Protein AF-A0A655JD39-F1 (afdb_monomer)

Foldseek 3Di:
DAFLVRCCCVVVNPPDPDDSVVVVVVLVVVLVVCDPVCNVQWDADPPGGIDGDDDPPDPDPPPPPPPPPDDDDDDDDDDDDDDPDPDD

Structure (mmCIF, N/CA/C/O backbone):
data_AF-A0A655JD39-F1
#
_entry.id   AF-A0A655JD39-F1
#
loop_
_atom_site.group_PDB
_atom_site.id
_atom_site.type_symbol
_atom_site.label_atom_id
_atom_site.label_alt_id
_atom_site.label_comp_id
_atom_site.label_asym_id
_atom_site.label_entity_id
_atom_site.label_seq_id
_atom_site.pdbx_PDB_ins_code
_atom_site.Cartn_x
_atom_site.Cartn_y
_atom_site.Cartn_z
_atom_site.occupancy
_atom_site.B_iso_or_equiv
_atom_site.auth_seq_id
_atom_site.a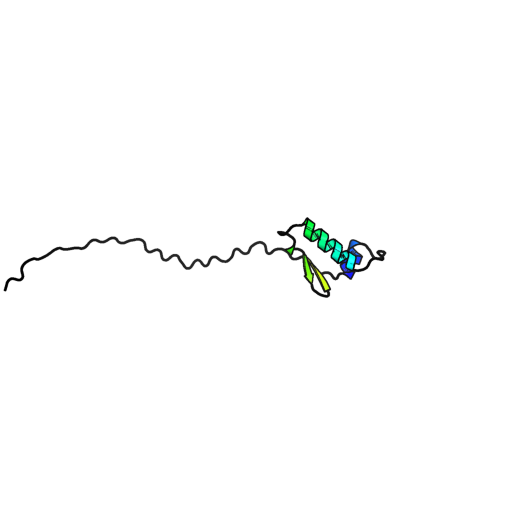uth_comp_id
_atom_site.auth_asym_id
_atom_site.auth_atom_id
_atom_site.pdbx_PDB_model_num
ATOM 1 N N . MET A 1 1 ? -8.476 -6.039 -4.848 1.00 81.38 1 MET A N 1
ATOM 2 C CA . MET A 1 1 ? -7.243 -6.559 -4.208 1.00 81.38 1 MET A CA 1
ATOM 3 C C . MET A 1 1 ? -6.090 -6.041 -5.048 1.00 81.38 1 MET A C 1
ATOM 5 O O . MET A 1 1 ? -6.250 -6.065 -6.260 1.00 81.38 1 MET A O 1
ATOM 9 N N . PHE A 1 2 ? -4.998 -5.556 -4.459 1.00 91.69 2 PHE A N 1
ATOM 10 C CA . PHE A 1 2 ? -3.886 -4.961 -5.208 1.00 91.69 2 PHE A CA 1
ATOM 11 C C . PHE A 1 2 ? -2.570 -5.670 -4.891 1.00 91.69 2 PHE A C 1
ATOM 13 O O . PHE A 1 2 ? -2.257 -5.933 -3.724 1.00 91.69 2 PHE A O 1
ATOM 20 N N . THR A 1 3 ? -1.796 -5.986 -5.929 1.00 93.31 3 THR A N 1
ATOM 21 C CA . THR A 1 3 ? -0.452 -6.554 -5.752 1.00 93.31 3 THR A CA 1
ATOM 22 C C . THR A 1 3 ? 0.540 -5.473 -5.337 1.00 93.31 3 THR A C 1
ATOM 24 O O . THR A 1 3 ? 0.322 -4.284 -5.571 1.00 93.31 3 THR A O 1
ATOM 27 N N . ARG A 1 4 ? 1.664 -5.872 -4.732 1.00 92.69 4 ARG A N 1
ATOM 28 C CA . ARG A 1 4 ? 2.699 -4.897 -4.353 1.00 92.69 4 ARG A CA 1
ATOM 29 C C . ARG A 1 4 ? 3.282 -4.157 -5.561 1.00 92.69 4 ARG A C 1
ATOM 31 O O . ARG A 1 4 ? 3.533 -2.968 -5.454 1.00 92.69 4 ARG A O 1
ATOM 38 N N . ALA A 1 5 ? 3.471 -4.847 -6.6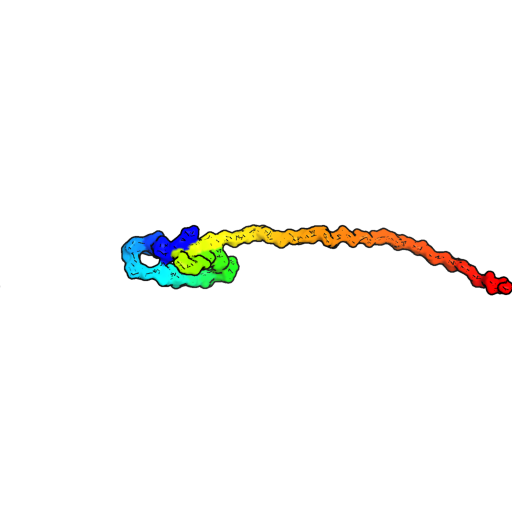87 1.00 90.69 5 ALA A N 1
ATOM 39 C CA . ALA A 1 5 ? 3.970 -4.238 -7.919 1.00 90.69 5 ALA A CA 1
ATOM 40 C C . ALA A 1 5 ? 2.976 -3.208 -8.476 1.00 90.69 5 ALA A C 1
ATOM 42 O O . ALA A 1 5 ? 3.367 -2.089 -8.778 1.00 90.69 5 ALA A O 1
ATOM 43 N N . GLN A 1 6 ? 1.679 -3.537 -8.512 1.00 91.81 6 GLN A N 1
ATOM 44 C CA . GLN A 1 6 ? 0.644 -2.581 -8.925 1.00 91.81 6 GLN A CA 1
ATOM 45 C C . GLN A 1 6 ? 0.607 -1.352 -8.016 1.00 91.81 6 GLN A C 1
ATOM 47 O O . GLN A 1 6 ? 0.600 -0.236 -8.511 1.00 91.81 6 GLN A O 1
ATOM 52 N N . LEU A 1 7 ? 0.635 -1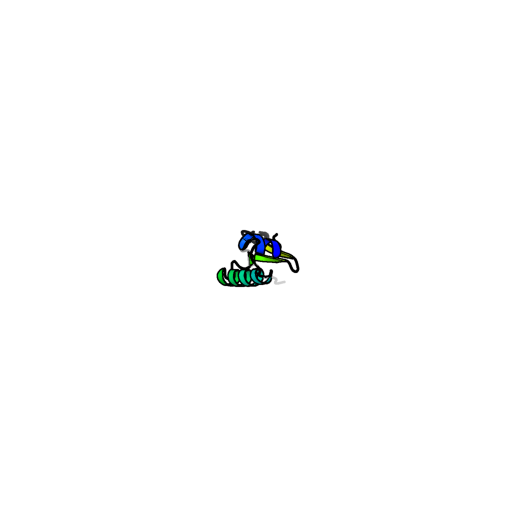.539 -6.693 1.00 91.75 7 LEU A N 1
ATOM 53 C CA . LEU A 1 7 ? 0.643 -0.410 -5.755 1.00 91.75 7 LEU A CA 1
ATOM 54 C C . LEU A 1 7 ? 1.888 0.462 -5.905 1.00 91.75 7 LEU A C 1
ATOM 56 O O . LEU A 1 7 ? 1.801 1.674 -5.757 1.00 91.75 7 LEU A O 1
ATOM 60 N N . LEU A 1 8 ? 3.037 -0.148 -6.190 1.00 91.75 8 LEU A N 1
ATOM 61 C CA . LEU A 1 8 ? 4.264 0.585 -6.452 1.00 91.75 8 LEU A CA 1
ATOM 62 C C . LEU A 1 8 ? 4.109 1.473 -7.695 1.00 91.75 8 LEU A C 1
ATOM 64 O O . LEU A 1 8 ? 4.351 2.673 -7.610 1.00 91.75 8 LEU A O 1
ATOM 68 N N . HIS A 1 9 ? 3.645 0.901 -8.808 1.00 91.19 9 HIS A N 1
ATOM 69 C CA . HIS A 1 9 ? 3.484 1.627 -10.068 1.00 91.19 9 HIS A CA 1
ATOM 70 C C . HIS A 1 9 ? 2.388 2.697 -10.017 1.00 91.19 9 HIS A C 1
ATOM 72 O O . HIS A 1 9 ? 2.600 3.795 -10.511 1.00 91.19 9 HIS A O 1
ATOM 78 N N . GLU A 1 10 ? 1.244 2.422 -9.393 1.00 92.06 10 GLU A N 1
ATOM 79 C CA . GLU A 1 10 ? 0.124 3.374 -9.316 1.00 92.06 10 GLU A CA 1
ATOM 80 C C . GLU A 1 10 ? 0.412 4.558 -8.376 1.00 92.06 10 GLU A C 1
ATOM 82 O O . GLU A 1 10 ? -0.057 5.667 -8.614 1.00 92.06 10 GLU A O 1
ATOM 87 N N . VAL A 1 11 ? 1.177 4.345 -7.297 1.00 91.25 11 VAL A N 1
ATOM 88 C CA . VAL A 1 11 ? 1.436 5.390 -6.287 1.00 91.25 11 VAL A CA 1
ATOM 89 C C . VAL A 1 11 ? 2.725 6.164 -6.567 1.00 91.25 11 VAL A C 1
ATOM 91 O O . VAL A 1 11 ? 2.767 7.370 -6.327 1.00 91.25 11 VAL A O 1
ATOM 94 N N . TRP A 1 12 ? 3.776 5.495 -7.050 1.00 92.06 12 TRP A N 1
ATOM 95 C CA . TRP A 1 12 ? 5.073 6.129 -7.330 1.00 92.06 12 TRP A CA 1
ATOM 96 C C . TRP A 1 12 ? 5.371 6.318 -8.819 1.00 92.06 12 TRP A C 1
ATOM 98 O O . TRP A 1 12 ? 6.250 7.110 -9.149 1.00 92.06 12 TRP A O 1
ATOM 108 N N . GLY A 1 13 ? 4.661 5.630 -9.711 1.00 88.19 13 GLY A N 1
ATOM 109 C CA . GLY A 1 13 ? 4.921 5.656 -11.149 1.00 88.19 13 GLY A CA 1
ATOM 110 C C . GLY A 1 13 ? 5.855 4.541 -11.628 1.00 88.19 13 GLY A C 1
ATOM 111 O O . GLY A 1 13 ? 6.426 3.772 -10.851 1.00 88.19 13 GLY A O 1
ATOM 112 N N . TYR A 1 14 ? 6.002 4.447 -12.950 1.00 83.81 14 TYR A N 1
ATOM 113 C CA . TYR A 1 14 ? 6.846 3.444 -13.609 1.00 83.81 14 TYR A CA 1
ATOM 114 C C . TYR A 1 14 ? 8.349 3.755 -13.508 1.00 83.81 14 TYR A C 1
ATOM 116 O O . TYR A 1 14 ? 9.149 2.825 -13.496 1.00 83.81 14 TYR A O 1
ATOM 124 N N . ASP A 1 15 ? 8.728 5.026 -13.353 1.00 84.12 15 ASP A N 1
ATOM 125 C CA . ASP A 1 15 ? 10.125 5.479 -13.229 1.00 84.12 15 ASP A CA 1
ATOM 126 C C . ASP A 1 15 ? 10.727 5.290 -11.824 1.00 84.12 15 ASP A C 1
ATOM 128 O O . ASP A 1 15 ? 11.880 5.644 -11.564 1.00 84.12 15 ASP A O 1
ATOM 132 N N . PHE A 1 16 ? 9.962 4.739 -10.879 1.00 84.31 16 PHE A N 1
ATOM 133 C CA . PHE A 1 16 ? 10.458 4.501 -9.532 1.00 84.31 16 PHE A CA 1
ATOM 134 C C . PHE A 1 16 ? 11.362 3.261 -9.480 1.00 84.31 16 PHE A C 1
ATOM 136 O O . PHE A 1 16 ? 10.898 2.125 -9.507 1.00 84.31 16 PHE A O 1
ATOM 143 N N . PHE A 1 17 ? 12.667 3.482 -9.310 1.00 79.81 17 PHE A N 1
ATOM 144 C CA . PHE A 1 17 ? 13.688 2.425 -9.213 1.00 79.81 17 PHE A CA 1
ATOM 145 C C . PHE A 1 17 ? 13.697 1.638 -7.886 1.00 79.81 17 PHE A C 1
ATOM 147 O O . PHE A 1 17 ? 14.574 0.802 -7.661 1.00 79.81 17 PHE A O 1
ATOM 154 N N . GLY A 1 18 ? 12.765 1.896 -6.967 1.00 82.38 18 GLY A N 1
ATOM 155 C CA . GLY A 1 18 ? 12.694 1.164 -5.702 1.00 82.38 18 GLY A CA 1
ATOM 156 C C . GLY A 1 18 ? 11.941 -0.163 -5.816 1.00 82.38 18 GLY A C 1
ATOM 157 O O . GLY A 1 18 ? 11.128 -0.379 -6.704 1.00 82.38 18 GLY A O 1
ATOM 158 N N . GLY A 1 19 ? 12.199 -1.079 -4.881 1.00 87.75 19 GLY A N 1
ATOM 159 C CA . GLY A 1 19 ? 11.508 -2.369 -4.830 1.00 87.75 19 GLY A CA 1
ATOM 160 C C . GLY A 1 19 ? 10.152 -2.308 -4.121 1.00 87.75 19 GLY A C 1
ATOM 161 O O . GLY A 1 19 ? 9.845 -1.373 -3.379 1.00 87.75 19 GLY A O 1
ATOM 162 N N . THR A 1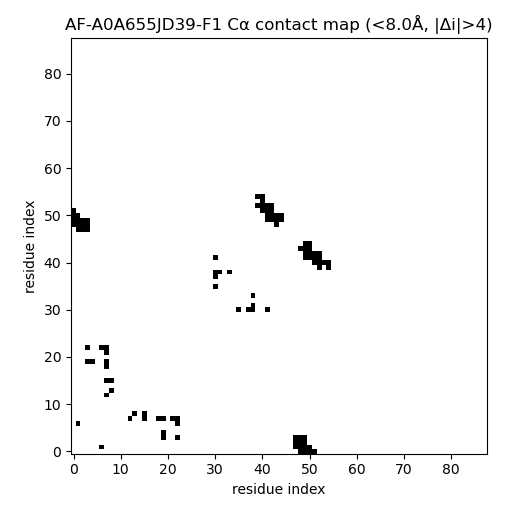 20 ? 9.377 -3.391 -4.229 1.00 88.69 20 THR A N 1
ATOM 163 C CA . THR A 1 20 ? 8.067 -3.540 -3.564 1.00 88.69 20 THR A CA 1
ATOM 164 C C . THR A 1 20 ? 8.114 -3.372 -2.040 1.00 88.69 20 THR A C 1
ATOM 166 O O . THR A 1 20 ? 7.087 -3.075 -1.443 1.00 88.69 20 THR A O 1
ATOM 169 N N . ARG A 1 21 ? 9.297 -3.496 -1.414 1.00 90.06 21 ARG A N 1
ATOM 170 C CA . ARG A 1 21 ? 9.533 -3.226 0.018 1.00 90.06 21 ARG A CA 1
ATOM 171 C C . ARG A 1 21 ? 9.154 -1.803 0.442 1.00 90.06 21 ARG A C 1
ATOM 173 O O . ARG A 1 21 ? 8.755 -1.613 1.589 1.00 90.06 21 ARG A O 1
ATOM 180 N N . THR A 1 22 ? 9.252 -0.818 -0.456 1.00 91.06 22 THR A N 1
ATOM 181 C CA . THR A 1 22 ? 8.779 0.552 -0.188 1.00 91.06 22 THR A CA 1
ATOM 182 C C . THR A 1 22 ? 7.290 0.547 0.144 1.00 91.06 22 THR A C 1
ATOM 184 O O . THR A 1 22 ? 6.875 1.177 1.116 1.00 91.06 22 THR A O 1
ATOM 187 N N . VAL A 1 23 ? 6.492 -0.241 -0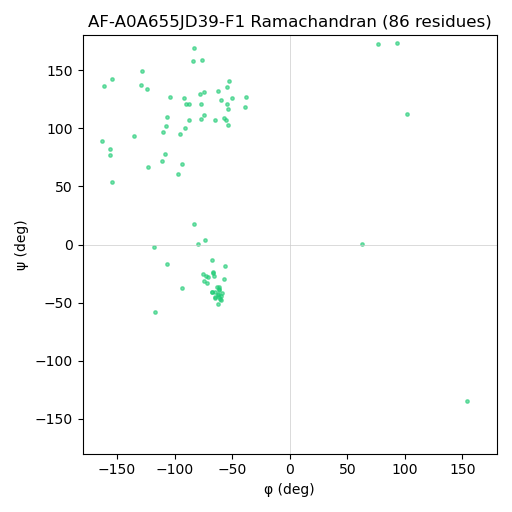.580 1.00 92.25 23 VAL A N 1
ATOM 188 C CA . VAL A 1 23 ? 5.056 -0.367 -0.311 1.00 92.25 23 VAL A CA 1
ATOM 189 C C . VAL A 1 23 ? 4.826 -0.887 1.106 1.00 92.25 23 VAL A C 1
ATOM 191 O O . VAL A 1 23 ? 4.067 -0.274 1.855 1.00 92.25 23 VAL A O 1
ATOM 194 N N . ASP A 1 24 ? 5.522 -1.953 1.520 1.00 90.56 24 ASP A N 1
ATOM 195 C CA . ASP A 1 24 ? 5.350 -2.524 2.862 1.00 90.56 24 ASP A CA 1
ATOM 196 C C . ASP A 1 24 ? 5.709 -1.512 3.978 1.00 90.56 24 ASP A C 1
ATOM 198 O O . ASP A 1 24 ? 4.997 -1.412 4.983 1.00 90.56 24 ASP A O 1
ATOM 202 N N . VAL A 1 25 ? 6.766 -0.706 3.795 1.00 92.56 25 VAL A N 1
ATOM 203 C CA . VAL A 1 25 ? 7.162 0.349 4.753 1.00 92.56 25 VAL A CA 1
ATOM 204 C C . VAL A 1 25 ? 6.096 1.438 4.852 1.00 92.56 25 VAL A C 1
ATOM 206 O O . VAL A 1 25 ? 5.722 1.846 5.956 1.00 92.56 25 VAL A O 1
ATOM 209 N N . HIS A 1 26 ? 5.589 1.907 3.713 1.00 92.50 26 HIS A N 1
ATOM 210 C CA . HIS A 1 26 ? 4.571 2.952 3.680 1.00 92.50 26 HIS A CA 1
ATOM 211 C C . HIS A 1 26 ? 3.239 2.467 4.253 1.00 92.50 26 HIS A C 1
ATOM 213 O O . HIS A 1 26 ? 2.633 3.183 5.050 1.00 92.50 26 HIS A O 1
ATOM 219 N N . VAL A 1 27 ? 2.830 1.233 3.955 1.00 91.62 27 VAL A N 1
ATOM 220 C CA . VAL A 1 27 ? 1.638 0.620 4.556 1.00 91.62 27 VAL A CA 1
ATOM 221 C C . VAL A 1 27 ? 1.791 0.489 6.073 1.00 91.62 27 VAL A C 1
ATOM 223 O O . VAL A 1 27 ? 0.861 0.817 6.810 1.00 91.62 27 VAL A O 1
ATOM 226 N N . ARG A 1 28 ? 2.965 0.079 6.573 1.00 91.19 28 ARG A N 1
ATOM 227 C CA . ARG A 1 28 ? 3.216 0.000 8.023 1.00 91.19 28 ARG A CA 1
ATOM 228 C C . ARG A 1 28 ? 3.110 1.369 8.697 1.00 91.19 28 ARG A C 1
ATOM 230 O O . ARG A 1 28 ? 2.491 1.478 9.754 1.00 91.19 28 ARG A O 1
ATOM 237 N N . ARG A 1 29 ? 3.676 2.414 8.086 1.00 93.25 29 ARG A N 1
ATOM 238 C CA . ARG A 1 29 ? 3.563 3.796 8.585 1.00 93.25 29 ARG A CA 1
ATOM 239 C C . ARG A 1 29 ? 2.121 4.298 8.541 1.00 93.25 29 ARG A C 1
ATOM 241 O O . ARG A 1 29 ? 1.683 4.944 9.485 1.00 93.25 29 ARG A O 1
ATOM 248 N N . LEU A 1 30 ? 1.384 3.982 7.477 1.00 91.38 30 LEU A N 1
ATOM 249 C CA . LEU A 1 30 ? -0.026 4.337 7.342 1.00 91.38 30 LEU A CA 1
ATOM 250 C C . LEU A 1 30 ? -0.866 3.685 8.447 1.00 91.38 30 LEU A C 1
ATOM 252 O O . LEU A 1 30 ? -1.642 4.377 9.094 1.00 91.38 30 LEU A O 1
ATOM 256 N N . ARG A 1 31 ? -0.647 2.395 8.737 1.00 89.38 31 ARG A N 1
ATOM 257 C CA . ARG A 1 31 ? -1.312 1.698 9.853 1.00 89.38 31 ARG A CA 1
ATOM 258 C C . ARG A 1 31 ? -1.016 2.345 11.203 1.00 89.38 31 ARG A C 1
ATOM 260 O O . ARG A 1 31 ? -1.936 2.562 11.979 1.00 89.38 31 ARG A O 1
ATOM 267 N N . ALA A 1 32 ? 0.241 2.707 11.452 1.00 90.12 32 ALA A N 1
ATOM 268 C CA . ALA A 1 32 ? 0.613 3.397 12.684 1.00 90.12 32 ALA A CA 1
ATOM 269 C C . ALA A 1 32 ? -0.085 4.764 12.827 1.00 90.12 32 ALA A C 1
ATOM 271 O O . ALA A 1 32 ? -0.472 5.131 13.929 1.00 90.12 32 ALA A O 1
ATOM 272 N N . LYS A 1 33 ? -0.278 5.498 11.721 1.00 91.31 33 LYS A N 1
ATOM 273 C CA . LYS A 1 33 ? -0.996 6.786 11.716 1.00 91.31 33 LYS A CA 1
ATOM 274 C C . LYS A 1 33 ? -2.514 6.648 11.853 1.00 91.31 33 LYS A C 1
ATOM 276 O O . LYS A 1 33 ? -3.146 7.546 12.389 1.00 91.31 33 LYS A O 1
ATOM 281 N N . LEU A 1 34 ? -3.087 5.563 11.338 1.00 88.12 34 LEU A N 1
ATOM 282 C CA . LEU A 1 34 ? -4.523 5.273 11.400 1.00 88.12 34 LEU A CA 1
ATOM 283 C C . LEU A 1 34 ? -4.983 4.857 12.805 1.00 88.12 34 LEU A C 1
ATOM 285 O O . LEU A 1 34 ? -6.143 5.057 13.157 1.00 88.12 34 LEU A O 1
ATOM 289 N N . GLY A 1 35 ? -4.081 4.287 13.604 1.00 86.31 35 GLY A N 1
ATOM 290 C CA . GLY A 1 35 ? -4.403 3.782 14.932 1.00 86.31 35 GLY A CA 1
ATOM 291 C C . GLY A 1 35 ? -5.138 2.430 14.911 1.00 86.31 35 GLY A C 1
ATOM 292 O O . GLY A 1 35 ? -5.505 1.920 13.846 1.00 86.31 35 GLY A O 1
ATOM 293 N N . PRO A 1 36 ? -5.341 1.824 16.093 1.00 80.94 36 PRO A N 1
ATOM 294 C CA . PRO A 1 36 ? -5.850 0.455 16.235 1.00 80.94 36 PRO A CA 1
ATOM 295 C C . PRO A 1 36 ? -7.301 0.282 15.761 1.00 80.94 36 PRO A C 1
ATOM 297 O O . PRO A 1 36 ? -7.692 -0.798 15.334 1.00 80.94 36 PRO A O 1
ATOM 300 N N . GLU A 1 37 ? -8.101 1.348 15.760 1.00 81.31 37 GLU A N 1
ATOM 301 C CA . GLU A 1 37 ? -9.494 1.293 15.294 1.00 81.31 37 GLU A CA 1
ATOM 302 C C . GLU A 1 37 ? -9.602 1.123 13.771 1.00 81.31 37 GLU A C 1
ATOM 304 O O . GLU A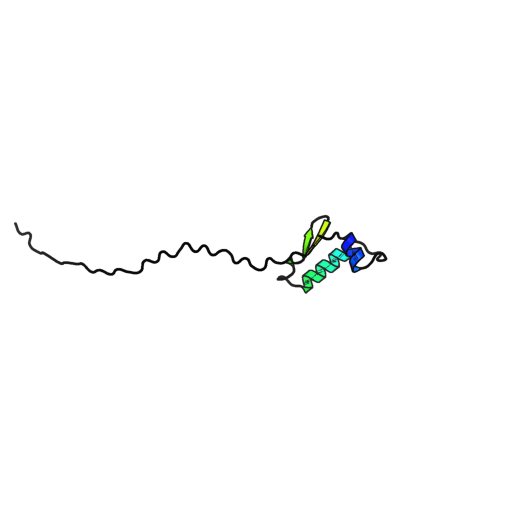 1 37 ? -10.559 0.544 13.258 1.00 81.31 37 GLU A O 1
ATOM 309 N N . HIS A 1 38 ? -8.594 1.598 13.034 1.00 82.06 38 HIS A N 1
ATOM 310 C CA . HIS A 1 38 ? -8.621 1.681 11.575 1.00 82.06 38 HIS A CA 1
ATOM 311 C C . HIS A 1 38 ? -7.538 0.827 10.904 1.00 82.06 38 HIS A C 1
ATOM 313 O O . HIS A 1 38 ? -7.492 0.731 9.676 1.0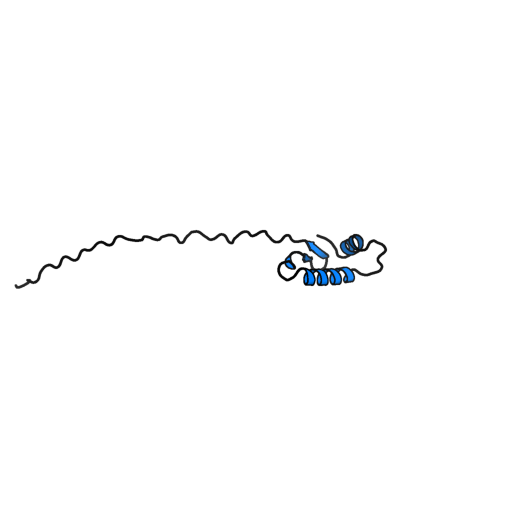0 82.06 38 HIS A O 1
ATOM 319 N N . GLU A 1 39 ? -6.673 0.150 11.661 1.00 82.81 39 GLU A N 1
ATOM 320 C CA . GLU A 1 39 ? -5.646 -0.716 11.073 1.00 82.81 39 GLU A CA 1
ATOM 321 C C . GLU A 1 39 ? -6.233 -1.939 10.349 1.00 82.81 39 GLU A C 1
ATOM 323 O O . GLU A 1 39 ? -5.646 -2.431 9.380 1.00 82.81 39 GLU A O 1
ATOM 328 N N . ALA A 1 40 ? -7.420 -2.388 10.773 1.00 83.25 40 ALA A N 1
ATOM 329 C CA . ALA A 1 40 ? -8.161 -3.487 10.159 1.00 83.25 40 ALA A CA 1
ATOM 330 C C . ALA A 1 40 ? -8.682 -3.146 8.751 1.00 83.25 40 ALA A C 1
ATOM 332 O O . ALA A 1 40 ? -9.046 -4.048 7.993 1.00 83.25 40 ALA A O 1
ATOM 333 N N . LEU A 1 41 ? -8.665 -1.862 8.366 1.00 87.06 41 LEU A N 1
ATOM 334 C CA . LEU A 1 41 ? -9.028 -1.418 7.020 1.00 87.06 41 LEU A CA 1
ATOM 335 C C . LEU A 1 41 ? -8.045 -1.901 5.953 1.00 87.06 41 LEU A C 1
ATOM 337 O O . LEU A 1 41 ? -8.405 -1.989 4.780 1.00 87.06 41 LEU A O 1
ATOM 341 N N . ILE A 1 42 ? -6.800 -2.202 6.326 1.00 90.25 42 ILE A N 1
ATOM 342 C CA . ILE A 1 42 ? -5.768 -2.644 5.388 1.00 90.25 42 ILE A CA 1
ATOM 343 C C . ILE A 1 42 ? -5.472 -4.121 5.645 1.00 90.25 42 ILE A C 1
ATOM 345 O O . ILE A 1 42 ? -4.672 -4.490 6.507 1.00 90.25 42 ILE A O 1
ATOM 349 N N . GLY A 1 43 ? -6.111 -4.985 4.859 1.00 89.88 43 GLY A N 1
ATOM 350 C CA . GLY A 1 43 ? -5.885 -6.423 4.888 1.00 89.88 43 GLY A CA 1
ATOM 351 C C . GLY A 1 43 ? -4.607 -6.812 4.146 1.00 89.88 43 GLY A C 1
ATOM 352 O O . GLY A 1 43 ? -4.421 -6.458 2.981 1.00 89.88 43 GLY A O 1
ATOM 353 N N . THR A 1 44 ? -3.750 -7.596 4.795 1.00 90.94 44 THR A N 1
ATOM 354 C CA . THR A 1 44 ? -2.543 -8.167 4.179 1.00 90.94 44 THR A CA 1
ATOM 355 C C . THR A 1 44 ? -2.854 -9.539 3.589 1.00 90.94 44 THR A C 1
ATOM 357 O O . THR A 1 44 ? -3.330 -10.427 4.296 1.00 90.94 44 THR A O 1
ATOM 360 N N . VAL A 1 45 ? -2.542 -9.740 2.310 1.00 90.19 45 VAL A N 1
ATOM 361 C CA . VAL A 1 45 ? -2.634 -11.038 1.631 1.00 90.19 45 VAL A CA 1
ATOM 362 C C . VAL A 1 45 ? -1.218 -11.571 1.428 1.00 90.19 45 VAL A C 1
ATOM 364 O O . VAL A 1 45 ? -0.440 -11.023 0.640 1.00 90.19 45 VAL A O 1
ATOM 367 N N . ARG A 1 46 ? -0.863 -12.628 2.172 1.00 86.06 46 ARG A N 1
ATOM 368 C CA . ARG A 1 46 ? 0.474 -13.246 2.122 1.00 86.06 46 ARG A CA 1
ATOM 369 C C . ARG A 1 46 ? 0.818 -13.623 0.678 1.00 86.06 46 ARG A C 1
ATOM 371 O O . ARG A 1 46 ? -0.023 -14.152 -0.036 1.00 86.06 46 ARG A O 1
ATOM 378 N N . ASN A 1 47 ? 2.044 -13.316 0.260 1.00 85.50 47 ASN A N 1
ATOM 379 C CA . ASN A 1 47 ? 2.572 -13.540 -1.095 1.00 85.50 47 ASN A CA 1
ATOM 380 C C . ASN A 1 47 ? 1.883 -12.786 -2.252 1.00 85.50 47 ASN A C 1
ATOM 382 O O . ASN A 1 47 ? 2.357 -12.895 -3.375 1.00 85.50 47 ASN A O 1
ATOM 386 N N . VAL A 1 48 ? 0.854 -11.965 -2.001 1.00 90.38 48 VAL A N 1
ATOM 387 C CA . VAL A 1 48 ? 0.143 -11.222 -3.063 1.00 90.38 48 VAL A CA 1
ATOM 388 C C . VAL A 1 48 ? 0.290 -9.708 -2.893 1.00 90.38 48 VAL A C 1
ATOM 390 O O . VAL A 1 48 ? 0.809 -9.025 -3.778 1.00 90.38 48 VAL A O 1
ATOM 393 N N . GLY A 1 49 ? -0.133 -9.160 -1.751 1.00 90.12 49 GLY A N 1
ATOM 394 C CA . GLY A 1 49 ? -0.175 -7.711 -1.546 1.00 90.12 49 GLY A CA 1
ATOM 395 C C . GLY A 1 49 ? -1.218 -7.283 -0.521 1.00 90.12 49 GLY A C 1
ATOM 396 O O . GLY A 1 49 ? -1.323 -7.885 0.549 1.00 90.12 49 GLY A O 1
ATOM 397 N N . TYR A 1 50 ? -1.980 -6.240 -0.846 1.00 93.31 50 TYR A N 1
ATOM 398 C CA . TYR A 1 50 ? -2.878 -5.573 0.095 1.00 93.31 50 TYR A CA 1
ATOM 399 C C . TYR A 1 50 ? -4.300 -5.438 -0.449 1.00 93.31 50 TYR A C 1
ATOM 401 O O . TYR A 1 50 ? -4.540 -5.309 -1.652 1.00 93.31 50 TYR A O 1
ATOM 409 N N . LYS A 1 51 ? -5.273 -5.455 0.460 1.00 91.62 51 LYS A N 1
ATOM 410 C CA . LYS A 1 51 ? -6.681 -5.196 0.162 1.00 91.62 51 LYS A CA 1
ATOM 411 C C . LYS A 1 51 ? -7.235 -4.154 1.123 1.00 91.62 51 LYS A C 1
ATOM 413 O O . LYS A 1 51 ? -6.986 -4.230 2.320 1.00 91.62 51 LYS A O 1
ATOM 418 N N . ALA A 1 52 ? -8.018 -3.219 0.601 1.00 88.81 52 ALA A N 1
ATOM 419 C CA . ALA A 1 52 ? -8.851 -2.370 1.437 1.00 88.81 52 ALA A CA 1
ATOM 420 C C . ALA A 1 52 ? -10.070 -3.185 1.890 1.00 88.81 52 ALA A C 1
ATOM 422 O O . ALA A 1 52 ? -10.818 -3.708 1.060 1.00 88.81 52 ALA A O 1
ATOM 423 N N . VAL A 1 53 ? -10.237 -3.336 3.198 1.00 86.38 53 VAL A N 1
ATOM 424 C CA . VAL A 1 53 ? -11.379 -3.985 3.839 1.00 86.38 53 VAL A CA 1
ATOM 425 C C . VAL A 1 53 ? -12.250 -2.879 4.405 1.00 86.38 53 VAL A C 1
ATOM 427 O O . VAL A 1 53 ? -11.767 -2.014 5.128 1.00 86.38 53 VAL A O 1
ATOM 430 N N . ARG A 1 54 ? -13.542 -2.880 4.072 1.00 78.62 54 ARG A N 1
ATOM 431 C CA . ARG A 1 54 ? -14.482 -2.028 4.798 1.00 78.62 54 ARG A CA 1
ATOM 432 C C . ARG A 1 54 ? -14.725 -2.676 6.157 1.00 78.62 54 ARG A C 1
ATOM 434 O O . ARG A 1 54 ? -15.001 -3.878 6.178 1.00 78.62 54 ARG A O 1
ATOM 441 N N . PRO A 1 55 ? -14.640 -1.922 7.264 1.00 68.38 55 PRO A N 1
ATOM 442 C CA . PRO A 1 55 ? -15.038 -2.472 8.540 1.00 68.38 55 PRO A CA 1
ATOM 443 C C . PRO A 1 55 ? -16.527 -2.779 8.390 1.00 68.38 55 PRO A C 1
ATOM 445 O O . PRO A 1 55 ? -17.273 -1.976 7.814 1.00 68.38 55 PRO A O 1
ATOM 448 N N . ALA A 1 56 ? -16.950 -3.975 8.792 1.00 61.84 56 ALA A N 1
ATOM 449 C CA . ALA A 1 56 ? -18.366 -4.291 8.797 1.00 61.84 56 ALA A CA 1
ATOM 450 C C . ALA A 1 56 ? -19.035 -3.226 9.670 1.00 61.84 56 ALA A C 1
ATOM 452 O O . ALA A 1 56 ? -18.799 -3.181 10.875 1.00 61.84 56 ALA A O 1
ATOM 453 N N . ARG A 1 57 ? -19.797 -2.308 9.058 1.00 60.62 57 ARG A N 1
ATOM 454 C CA . ARG A 1 57 ? -20.694 -1.443 9.825 1.00 60.62 57 ARG A CA 1
ATOM 455 C C . ARG A 1 57 ? -21.550 -2.399 10.635 1.00 60.62 57 ARG A C 1
ATOM 457 O O . ARG A 1 57 ? -22.130 -3.304 10.038 1.00 60.62 57 ARG A O 1
ATOM 464 N N . GLY A 1 58 ? -21.483 -2.257 11.957 1.00 55.47 58 GLY A N 1
ATOM 465 C CA . GLY A 1 58 ? -21.917 -3.261 12.914 1.00 55.47 58 GLY A CA 1
ATOM 466 C C . GLY A 1 58 ? -23.183 -3.972 12.466 1.00 55.47 58 GLY A C 1
ATOM 467 O O . GLY A 1 58 ? -24.237 -3.356 12.334 1.00 55.47 58 GLY A O 1
ATOM 468 N N . ARG A 1 59 ? -23.080 -5.285 12.261 1.00 47.97 59 ARG A N 1
ATOM 469 C CA . ARG A 1 59 ? -24.211 -6.112 12.639 1.00 47.97 59 ARG A CA 1
ATOM 470 C C . ARG A 1 59 ? -24.129 -6.158 14.164 1.00 47.97 59 ARG A C 1
ATOM 472 O O . ARG A 1 59 ? -23.134 -6.699 14.652 1.00 47.97 59 ARG A O 1
ATOM 479 N N . PRO A 1 60 ? -25.057 -5.539 14.915 1.00 54.03 60 PRO A N 1
ATOM 480 C CA . PRO A 1 60 ? -25.130 -5.832 16.337 1.00 54.03 60 PRO A CA 1
ATOM 481 C C . PRO A 1 60 ? -25.233 -7.359 16.474 1.00 54.03 60 PRO A C 1
ATOM 483 O O . PRO A 1 60 ? -25.866 -7.985 15.611 1.00 54.03 60 PRO A O 1
ATOM 486 N N . PRO A 1 61 ? -24.570 -7.981 17.469 1.00 57.47 61 PRO A N 1
ATOM 487 C CA . PRO A 1 61 ? -24.856 -9.376 17.775 1.00 57.47 61 PRO A CA 1
ATOM 488 C C . PRO A 1 61 ? -26.374 -9.462 17.908 1.00 57.47 61 PRO A C 1
ATOM 490 O O . PRO A 1 61 ? -26.971 -8.614 18.572 1.00 57.47 61 PRO A O 1
ATOM 493 N N . ALA A 1 62 ? -27.002 -10.368 17.161 1.00 59.88 62 ALA A N 1
ATOM 494 C CA . ALA A 1 62 ? -28.413 -10.633 17.356 1.00 59.88 62 ALA A CA 1
ATOM 495 C C . ALA A 1 62 ? -28.546 -10.998 18.836 1.00 59.88 62 ALA A C 1
ATOM 497 O O . ALA A 1 62 ? -28.007 -12.013 19.256 1.00 59.88 62 ALA A O 1
ATOM 498 N N . ALA A 1 63 ? -29.108 -10.090 19.632 1.00 59.31 63 ALA A N 1
ATOM 499 C CA . ALA A 1 63 ? -29.581 -10.425 20.954 1.00 59.31 63 ALA A CA 1
ATOM 500 C C . ALA A 1 63 ? -30.722 -11.402 20.695 1.00 59.31 63 ALA A C 1
ATOM 502 O O . ALA A 1 63 ? -31.738 -11.003 20.124 1.00 59.31 63 ALA A O 1
ATOM 503 N N . ASP A 1 64 ? -30.485 -12.677 20.976 1.00 61.94 64 ASP A N 1
ATOM 504 C CA . ASP A 1 64 ? -31.528 -13.687 21.044 1.00 61.94 64 ASP A CA 1
ATOM 505 C C . ASP A 1 64 ? -32.600 -13.172 22.029 1.00 61.94 64 ASP A C 1
ATOM 507 O O . ASP A 1 64 ? -32.267 -12.912 23.186 1.00 61.94 64 ASP A O 1
ATOM 511 N N . PRO A 1 65 ? -33.851 -12.924 21.596 1.00 62.53 65 PRO A N 1
ATOM 512 C CA . PRO A 1 65 ? -34.903 -12.407 22.471 1.00 62.53 65 PRO A CA 1
ATOM 513 C C . PRO A 1 65 ? -35.616 -13.502 23.290 1.00 62.53 65 PRO A C 1
ATOM 515 O O . PRO A 1 65 ? -36.698 -13.260 23.810 1.00 62.53 65 PRO A O 1
ATOM 518 N N . ASP A 1 66 ? -35.039 -14.695 23.432 1.00 59.59 66 ASP A N 1
ATOM 519 C CA . ASP A 1 66 ? -35.667 -15.829 24.122 1.00 59.59 66 ASP A CA 1
ATOM 520 C C . ASP A 1 66 ? -35.200 -15.943 25.585 1.00 59.59 66 ASP A C 1
ATOM 522 O O . ASP A 1 66 ? -34.595 -16.934 25.975 1.00 59.59 66 ASP A O 1
ATOM 526 N N . ASP A 1 67 ? -35.456 -14.918 26.400 1.00 59.19 67 ASP A N 1
ATOM 527 C CA . ASP A 1 67 ? -35.491 -15.051 27.870 1.00 59.19 67 ASP A CA 1
ATOM 528 C C . ASP A 1 67 ? -36.401 -13.950 28.463 1.00 59.19 67 ASP A C 1
ATOM 530 O O . ASP A 1 67 ? -36.009 -13.125 29.285 1.00 59.19 67 ASP A O 1
ATOM 534 N N . GLU A 1 68 ? -37.637 -13.876 27.959 1.00 58.84 68 GLU A N 1
ATOM 535 C CA . GLU A 1 68 ? -38.724 -13.095 28.564 1.00 58.84 68 GLU A CA 1
ATOM 536 C C . GLU A 1 68 ? -39.913 -14.027 28.839 1.00 58.84 68 GLU A C 1
ATOM 538 O O . GLU A 1 68 ? -40.968 -13.921 28.225 1.00 58.84 68 GLU A O 1
ATOM 543 N N . ASP A 1 69 ? -39.735 -14.967 29.771 1.00 58.25 69 ASP A N 1
ATOM 544 C CA . ASP A 1 69 ? -40.855 -15.570 30.507 1.00 58.25 69 ASP A CA 1
ATOM 545 C C . ASP A 1 69 ? -40.769 -15.096 31.963 1.00 58.25 69 ASP A C 1
ATOM 547 O O . ASP A 1 69 ? -40.337 -15.787 32.885 1.00 58.25 69 ASP A O 1
ATOM 551 N N . ALA A 1 70 ? -41.091 -13.816 32.144 1.00 55.81 70 ALA A N 1
ATOM 552 C CA . ALA A 1 70 ? -41.456 -13.283 33.441 1.00 55.81 70 ALA A CA 1
ATOM 553 C C . ALA A 1 70 ? -42.969 -13.484 33.612 1.00 55.81 70 ALA A C 1
ATOM 555 O O . ALA A 1 70 ? -43.754 -12.748 33.016 1.00 55.81 70 ALA A O 1
ATOM 556 N N . ASP A 1 71 ? -43.376 -14.432 34.459 1.00 60.12 71 ASP A N 1
ATOM 557 C CA . ASP A 1 71 ? -44.712 -14.450 35.070 1.00 60.12 71 ASP A CA 1
ATOM 558 C C . ASP A 1 71 ? -44.635 -13.792 36.461 1.00 60.12 71 ASP A C 1
ATOM 560 O O . ASP A 1 71 ? -44.256 -14.441 37.442 1.00 60.12 71 ASP A O 1
ATOM 564 N N . PRO A 1 72 ? -44.932 -12.484 36.601 1.00 62.41 72 PRO A N 1
ATOM 565 C CA . PRO A 1 72 ? -45.093 -11.875 37.902 1.00 62.41 72 PRO A CA 1
ATOM 566 C C . PRO A 1 72 ? -46.565 -11.953 38.316 1.00 62.41 72 PRO A C 1
ATOM 568 O O . PRO A 1 72 ? -47.385 -11.103 37.977 1.00 62.41 72 PRO A O 1
ATOM 571 N N . GLY A 1 73 ? -46.859 -12.928 39.170 1.00 58.06 73 GLY A N 1
ATOM 572 C CA . GLY A 1 73 ? -47.767 -12.709 40.287 1.00 58.06 73 GLY A CA 1
ATOM 573 C C . GLY A 1 73 ? -49.185 -13.238 40.126 1.00 58.06 73 GLY A C 1
ATOM 574 O O . GLY A 1 73 ? -50.036 -12.621 39.489 1.00 58.06 73 GLY A O 1
ATOM 575 N N . ARG A 1 74 ? -49.490 -14.259 40.932 1.00 56.38 74 ARG A N 1
ATOM 576 C CA . ARG A 1 74 ? -50.738 -14.302 41.704 1.00 56.38 74 ARG A CA 1
ATOM 577 C C . ARG A 1 74 ? -50.452 -14.740 43.136 1.00 56.38 74 ARG A C 1
ATOM 579 O O . ARG A 1 74 ? -50.404 -15.922 43.451 1.00 56.38 74 ARG A O 1
ATOM 586 N N . ASP A 1 75 ? -50.266 -13.733 43.982 1.00 59.03 75 ASP A N 1
ATOM 587 C CA . ASP A 1 75 ? -50.421 -13.818 45.430 1.00 59.03 75 ASP A CA 1
ATOM 588 C C . ASP A 1 75 ? -51.869 -14.238 45.737 1.00 59.03 75 ASP A C 1
ATOM 590 O O . ASP A 1 75 ? -52.825 -13.632 45.243 1.00 59.03 75 ASP A O 1
ATOM 594 N N . GLY A 1 76 ? -52.034 -15.320 46.491 1.00 54.03 76 GLY A N 1
ATOM 595 C CA . GLY A 1 76 ? -53.327 -15.933 46.765 1.00 54.03 76 GLY A CA 1
ATOM 596 C C .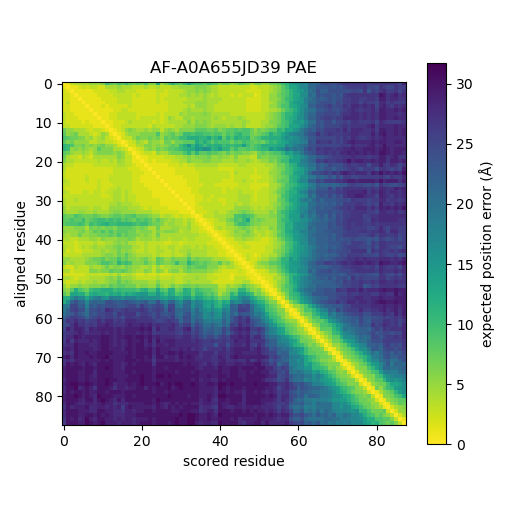 GLY A 1 76 ? -53.275 -16.731 48.056 1.00 54.03 76 GLY A C 1
ATOM 597 O O . GLY A 1 76 ? -53.181 -17.954 48.028 1.00 54.03 76 GLY A O 1
ATOM 598 N N . MET A 1 77 ? -53.318 -16.018 49.184 1.00 58.34 77 MET A N 1
ATOM 599 C CA . MET A 1 77 ? -53.566 -16.555 50.523 1.00 58.34 77 MET A CA 1
ATOM 600 C C . MET A 1 77 ? -54.621 -17.673 50.529 1.00 58.34 77 MET A C 1
ATOM 602 O O . MET A 1 77 ? -55.772 -17.462 50.131 1.00 58.34 77 MET A O 1
ATOM 606 N N . GLN A 1 78 ? -54.258 -18.820 51.103 1.00 48.66 78 GLN A N 1
ATOM 607 C CA . GLN A 1 78 ? -55.218 -19.725 51.729 1.00 48.66 78 GLN A CA 1
ATOM 608 C C . GLN A 1 78 ? -54.530 -20.599 52.785 1.00 48.66 78 GLN A C 1
ATOM 610 O O . GLN A 1 78 ? -54.191 -21.753 52.556 1.00 48.66 78 GLN A O 1
ATOM 615 N N . GLU A 1 79 ? -54.355 -20.033 53.978 1.00 56.47 79 GLU A N 1
ATOM 616 C CA . GLU A 1 79 ? -54.471 -20.818 55.206 1.00 56.47 79 GLU A CA 1
ATOM 617 C C . GLU A 1 79 ? -55.932 -20.764 55.662 1.00 56.47 79 GLU A C 1
ATOM 619 O O . GLU A 1 79 ? -56.442 -19.680 55.959 1.00 56.47 79 GLU A O 1
ATOM 624 N N . PRO A 1 80 ? -56.606 -21.916 55.779 1.00 58.19 80 PRO A N 1
ATOM 625 C CA . PRO A 1 80 ? -57.632 -22.090 56.783 1.00 58.19 80 PRO A CA 1
ATOM 626 C C . PRO A 1 80 ? -57.107 -23.019 57.882 1.00 58.19 80 PRO A C 1
ATOM 628 O O . PRO A 1 80 ? -57.073 -24.241 57.758 1.00 58.19 80 PRO A O 1
ATOM 631 N N . LEU A 1 81 ? -56.728 -22.381 58.984 1.00 63.28 81 LEU A N 1
ATOM 632 C CA . LEU A 1 81 ? -56.709 -22.925 60.335 1.00 63.28 81 LEU A CA 1
ATOM 633 C C . LEU A 1 81 ? -58.092 -23.507 60.690 1.00 63.28 81 LEU A C 1
ATOM 635 O O . LEU A 1 81 ? -58.979 -22.730 61.025 1.00 63.28 81 LEU A O 1
ATOM 639 N N . VAL A 1 82 ? -58.256 -24.837 60.657 1.00 57.09 82 VAL A N 1
ATOM 640 C CA . VAL A 1 82 ? -59.207 -25.647 61.465 1.00 57.09 82 VAL A CA 1
ATOM 641 C C . VAL A 1 82 ? -58.611 -27.074 61.567 1.00 57.09 82 VAL A C 1
ATOM 643 O O . VAL A 1 82 ? -58.022 -27.541 60.600 1.00 57.09 82 VAL A O 1
ATOM 646 N N . ASP A 1 83 ? -58.659 -27.863 62.643 1.00 60.00 83 ASP A N 1
ATOM 647 C CA . ASP A 1 83 ? -59.489 -27.834 63.847 1.00 60.00 83 ASP A CA 1
ATOM 648 C C . ASP A 1 83 ? -58.817 -28.687 64.963 1.00 60.00 83 ASP A C 1
ATOM 650 O O . ASP A 1 83 ? -58.335 -29.792 64.680 1.00 60.00 83 ASP A O 1
AT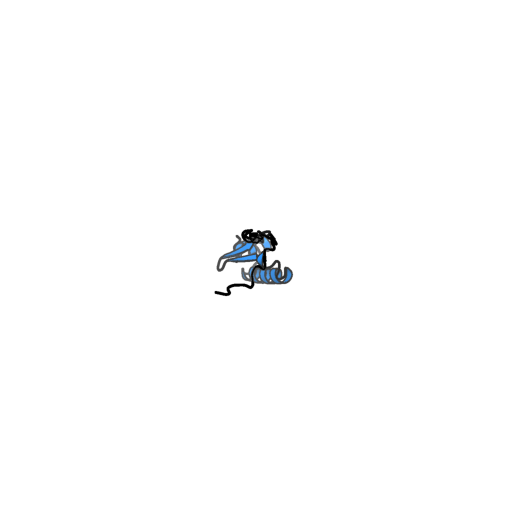OM 654 N N . PRO A 1 84 ? -58.759 -28.228 66.226 1.00 65.31 84 PRO A N 1
ATOM 655 C CA . PRO A 1 84 ? -58.117 -28.939 67.324 1.00 65.31 84 PRO A CA 1
ATOM 656 C C . PRO A 1 84 ? -59.116 -29.810 68.104 1.00 65.31 84 PRO A C 1
ATOM 658 O O . PRO A 1 84 ? -59.392 -29.518 69.259 1.00 65.31 84 PRO A O 1
ATOM 661 N N . LEU A 1 85 ? -59.650 -30.898 67.537 1.00 58.47 85 LEU A N 1
ATOM 662 C CA . LEU A 1 85 ? -60.288 -31.945 68.355 1.00 58.47 85 LEU A CA 1
ATOM 663 C C . LEU A 1 85 ? -60.474 -33.270 67.597 1.00 58.47 85 LEU A C 1
ATOM 665 O O . LEU A 1 85 ? -61.535 -33.561 67.052 1.00 58.47 85 LEU A O 1
ATOM 669 N N . ARG A 1 86 ? -59.467 -34.146 67.647 1.00 54.31 86 ARG A N 1
ATOM 670 C CA . ARG A 1 86 ? -59.695 -35.600 67.599 1.00 54.31 86 ARG A CA 1
ATOM 671 C C . ARG A 1 86 ? -59.410 -36.167 68.986 1.00 54.31 86 ARG A C 1
ATOM 673 O O . ARG A 1 86 ? -58.340 -36.691 69.264 1.00 54.31 86 ARG A O 1
ATOM 680 N N . SER A 1 87 ? -60.384 -35.970 69.871 1.00 50.59 87 SER A N 1
ATOM 681 C CA . SER A 1 87 ? -60.643 -36.873 70.990 1.00 50.59 87 SER A CA 1
ATOM 682 C C . SER A 1 87 ? -61.593 -37.947 70.471 1.00 50.59 87 SER A C 1
ATOM 684 O O . SER A 1 87 ? -62.655 -37.589 69.959 1.00 50.59 87 SER A O 1
ATOM 686 N N . GLN A 1 88 ? -61.151 -39.204 70.539 1.00 58.97 88 GLN A N 1
ATOM 687 C CA . GLN A 1 88 ? -61.867 -40.485 70.676 1.00 58.97 88 GLN A CA 1
ATOM 688 C C . GLN A 1 88 ? -60.904 -41.595 70.245 1.00 58.97 88 GLN A C 1
ATOM 690 O O . GLN A 1 88 ? -60.402 -41.524 69.097 1.00 58.97 88 GLN A O 1
#

Organism: Mycobacterium tuberculosis (NCBI:txid1773)

Solvent-accessible surface area (backbone atoms only — not comparable to full-atom values): 5967 Å² total; per-residue (Å²): 123,43,40,37,64,56,52,39,36,76,74,67,35,84,86,50,89,69,62,54,66,57,49,57,53,51,52,52,52,48,35,68,74,55,35,83,91,46,38,72,31,58,38,79,43,87,99,52,30,44,30,85,40,79,74,77,75,76,76,70,77,79,74,77,80,85,83,77,86,80,84,86,80,82,89,73,92,79,86,79,93,79,80,98,75,88,83,130

Mean predicted aligned error: 15.4 Å

Sequence (88 aa):
MFTRAQLLHEVWGYDFFGGTRTVDVHVRRLRAKLGPEHEALIGTVRNVGYKAVRPARGRPPAADPDDEDADPGRDGMQEPLVDPLRSQ

Nearest PDB structures (foldseek):
  8hih-assembly1_O  TM=9.249E-01  e=1.428E-07  Mycobacterium tuberculosis H37Rv
  8hih-assembly1_N  TM=9.005E-01  e=1.634E-07  Mycobacterium tuberculosis H37Rv
  8hig-assembly1_A  TM=9.574E-01  e=1.725E-06  Saccharopolyspora erythraea NRRL 2338
  8hml-assembly1_B  TM=8.932E-01  e=2.415E-06  Saccharopolyspora erythraea NRRL 2338
  8hig-assembly1_B  TM=9.076E-01  e=6.199E-06  Saccharopolyspora erythraea NRRL 2338

Radius of gyration: 34.52 Å; Cα contacts (8 Å, |Δi|>4): 52; chains: 1; bounding box: 76×47×85 Å

Secondary structure (DSSP, 8-state):
-EEHHHHHHHHH-TT----THHHHHHHHHHHHHH-TTTGGGEEEETTTEEEE------------------------------------

pLDDT: mean 76.85, std 15.3, range [47.97, 93.31]

InterPro domains:
  IPR001867 OmpR/PhoB-type DNA-binding domain [PF00486] (2-51)
  IPR001867 OmpR/PhoB-type DNA-binding domain [PS51755] (1-54)
  IPR001867 OmpR/PhoB-type DNA-binding domain [cd00383] (2-51)
  IPR016032 Signal transduction response regulator, C-terminal effector [SSF46894] (2-51)
  IPR036388 Winged helix-like DNA-binding domain superfamily [G3DSA:1.10.10.10] (1-59)